Protein AF-A0A9Q3KW99-F1 (afdb_monomer_lite)

Foldseek 3Di:
DDQDDDWPPDKDKDKAAQAQQDDPVRFGIWIWIATRHVRDIAIDGHHPPQDPVNVVVSCCVPPVVCVVPDPPPVRVVVRVVVVCRRVVSCVVVVDDDDDD

Organism: NCBI:txid1389203

Structure (mmCIF, N/CA/C/O backbone):
data_AF-A0A9Q3KW99-F1
#
_entry.id   AF-A0A9Q3KW99-F1
#
loop_
_atom_site.group_PDB
_atom_site.id
_atom_site.type_symbol
_atom_site.label_atom_id
_atom_site.label_alt_id
_atom_site.label_comp_id
_atom_site.label_asym_id
_atom_site.label_entity_id
_atom_site.label_seq_id
_atom_site.pdbx_PDB_ins_code
_atom_site.Cartn_x
_atom_site.Cartn_y
_atom_site.Cartn_z
_atom_site.occupancy
_atom_site.B_iso_or_equiv
_atom_site.auth_seq_id
_atom_site.auth_comp_id
_atom_site.auth_asym_id
_atom_site.auth_atom_id
_atom_site.pdbx_PDB_model_num
ATOM 1 N N . MET A 1 1 ? -24.977 -3.457 3.212 1.00 62.97 1 MET A N 1
ATOM 2 C CA . MET A 1 1 ? -23.687 -3.825 3.841 1.00 62.97 1 MET A CA 1
ATOM 3 C C . MET A 1 1 ? -23.666 -3.193 5.225 1.00 62.97 1 MET A C 1
ATOM 5 O O . MET A 1 1 ? -24.066 -2.041 5.326 1.00 62.97 1 MET A O 1
ATOM 9 N N . LYS A 1 2 ? -23.328 -3.940 6.280 1.00 78.75 2 LYS A N 1
ATOM 10 C CA . LYS A 1 2 ? -23.360 -3.428 7.661 1.00 78.75 2 LYS A CA 1
ATOM 11 C C . LYS A 1 2 ? -22.207 -2.443 7.881 1.00 78.75 2 LYS A C 1
ATOM 13 O O . LYS A 1 2 ? -21.144 -2.622 7.290 1.00 78.75 2 LYS A O 1
ATOM 18 N N . GLU A 1 3 ? -22.430 -1.406 8.680 1.00 81.75 3 GLU A N 1
ATOM 19 C CA . GLU A 1 3 ? -21.381 -0.444 9.023 1.00 81.75 3 GLU A CA 1
ATOM 20 C C . GLU A 1 3 ? -20.368 -1.096 9.987 1.00 81.75 3 GLU A C 1
ATOM 22 O O . GLU A 1 3 ? -20.802 -1.770 10.932 1.00 81.75 3 GLU A O 1
ATOM 27 N N . PRO A 1 4 ? -19.049 -0.975 9.728 1.00 88.50 4 PRO A N 1
ATOM 28 C CA . PRO A 1 4 ? -18.021 -1.548 10.595 1.00 88.50 4 PRO A CA 1
ATOM 29 C C . PRO A 1 4 ? -18.028 -0.858 11.958 1.00 88.50 4 PRO A C 1
ATOM 31 O O . PRO A 1 4 ? -18.343 0.327 12.059 1.00 88.50 4 PRO A O 1
ATOM 34 N N . LYS A 1 5 ? -17.684 -1.601 13.011 1.00 89.62 5 LYS A N 1
ATOM 35 C CA . LYS A 1 5 ? -17.686 -1.087 14.388 1.00 89.62 5 LYS A CA 1
ATOM 36 C C . LYS A 1 5 ? -16.289 -0.808 14.915 1.00 89.62 5 LYS A C 1
ATOM 38 O O . LYS A 1 5 ? -16.156 -0.040 15.863 1.00 89.62 5 LYS A O 1
ATOM 43 N N . ASN A 1 6 ? -15.278 -1.440 14.323 1.00 84.81 6 ASN A N 1
ATOM 44 C CA . ASN A 1 6 ? -13.890 -1.307 14.735 1.00 84.81 6 ASN A CA 1
ATOM 45 C C . ASN A 1 6 ? -12.991 -0.924 13.545 1.00 84.81 6 ASN A C 1
ATOM 47 O O . ASN A 1 6 ? -13.292 -1.299 12.405 1.00 84.81 6 ASN A O 1
ATOM 51 N N . PRO A 1 7 ? -11.868 -0.222 13.794 1.00 82.06 7 PRO A N 1
ATOM 52 C CA . PRO A 1 7 ? -10.847 0.011 12.778 1.00 82.06 7 PRO A CA 1
ATOM 53 C C . PRO A 1 7 ? -10.349 -1.302 12.164 1.00 82.06 7 PRO A C 1
ATOM 55 O O . PRO A 1 7 ? -10.164 -2.287 12.877 1.00 82.06 7 PRO A O 1
ATOM 58 N N . TRP A 1 8 ? -10.097 -1.297 10.854 1.00 83.81 8 TRP A N 1
ATOM 59 C CA . TRP A 1 8 ? -9.557 -2.423 10.075 1.00 83.81 8 TRP A CA 1
ATOM 60 C C . TRP A 1 8 ? -10.482 -3.645 9.940 1.00 83.81 8 TRP A C 1
ATOM 62 O O . TRP A 1 8 ? -10.072 -4.657 9.378 1.00 83.81 8 TRP A O 1
ATOM 72 N N . GLU A 1 9 ? -11.740 -3.559 10.387 1.00 86.00 9 GLU A N 1
ATOM 73 C CA . GLU A 1 9 ? -12.739 -4.633 10.242 1.00 86.00 9 GLU A CA 1
ATOM 74 C C . GLU A 1 9 ? -13.249 -4.761 8.799 1.00 86.00 9 GLU A C 1
ATOM 76 O O . GLU A 1 9 ? -13.566 -5.845 8.315 1.00 86.00 9 GLU A O 1
ATOM 81 N N . THR A 1 10 ? -13.355 -3.639 8.092 1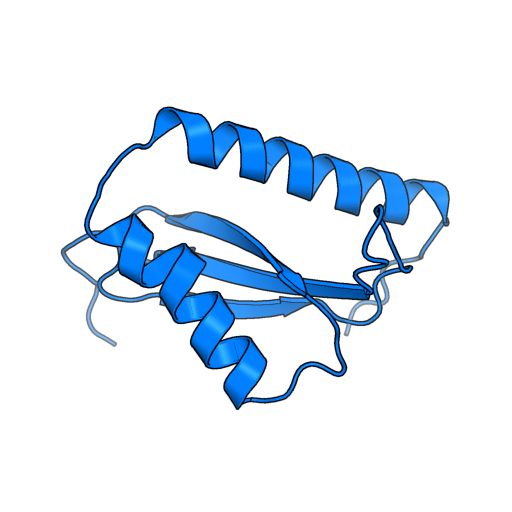.00 87.50 10 THR A N 1
ATOM 82 C CA . THR A 1 10 ? -13.747 -3.603 6.683 1.00 87.50 10 THR A CA 1
ATOM 83 C C . THR A 1 10 ? -12.851 -2.616 5.963 1.00 87.50 10 THR A C 1
ATOM 85 O O . THR A 1 10 ? -12.811 -1.438 6.315 1.00 87.50 10 THR A O 1
ATOM 88 N N . ILE A 1 11 ? -12.165 -3.091 4.932 1.00 88.06 11 ILE A N 1
ATOM 89 C CA . ILE A 1 11 ? -11.295 -2.267 4.099 1.00 88.06 11 ILE A CA 1
ATOM 90 C C . ILE A 1 11 ? -11.856 -2.183 2.684 1.00 88.06 11 ILE A C 1
ATOM 92 O O . ILE A 1 11 ? -12.446 -3.138 2.181 1.00 88.06 11 ILE A O 1
ATOM 96 N N . ASN A 1 12 ? -11.655 -1.039 2.043 1.00 88.75 12 ASN A N 1
ATOM 97 C CA . ASN A 1 12 ? -11.699 -0.937 0.593 1.00 88.75 12 ASN A CA 1
ATOM 98 C C . ASN A 1 12 ? -10.260 -1.039 0.083 1.00 88.75 12 ASN A C 1
ATOM 100 O O . ASN A 1 12 ? -9.363 -0.438 0.672 1.00 88.75 12 ASN A O 1
ATOM 104 N N . MET A 1 13 ? -10.048 -1.781 -0.995 1.00 89.62 13 MET A N 1
ATOM 105 C CA . MET A 1 13 ? -8.747 -1.928 -1.638 1.00 89.62 13 MET A CA 1
ATOM 106 C C . MET A 1 13 ? -8.897 -1.594 -3.116 1.00 89.62 13 MET A C 1
ATOM 108 O O . MET A 1 13 ? -9.885 -2.003 -3.724 1.00 89.62 13 MET A O 1
ATOM 112 N N . ASP A 1 14 ? -7.938 -0.855 -3.661 1.00 89.62 14 ASP A N 1
ATOM 113 C CA . ASP A 1 14 ? -7.880 -0.517 -5.079 1.00 89.62 14 ASP A CA 1
ATOM 114 C C . ASP A 1 14 ? -6.425 -0.434 -5.561 1.00 89.62 14 ASP A C 1
ATOM 116 O O . ASP A 1 14 ? -5.508 -0.245 -4.759 1.00 89.62 14 ASP A O 1
ATOM 120 N N . TRP A 1 15 ? -6.207 -0.569 -6.867 1.00 87.06 15 TRP A N 1
ATOM 121 C CA . TRP A 1 15 ? -4.886 -0.464 -7.482 1.00 87.06 15 TRP A CA 1
ATOM 122 C C . TRP A 1 15 ? -4.834 0.709 -8.445 1.00 87.06 15 TRP A C 1
ATOM 124 O O . TRP A 1 15 ? -5.521 0.739 -9.463 1.00 87.06 15 TRP A O 1
ATOM 134 N N . VAL A 1 16 ? -3.916 1.632 -8.180 1.00 87.56 16 VAL A N 1
ATOM 135 C CA . VAL A 1 16 ? -3.519 2.647 -9.150 1.00 87.56 16 VAL A CA 1
ATOM 136 C C . VAL A 1 16 ? -2.368 2.081 -9.965 1.00 87.56 16 VAL A C 1
ATOM 138 O O . VAL A 1 16 ? -1.281 1.844 -9.440 1.00 87.56 16 VAL A O 1
ATOM 141 N N . THR A 1 17 ? -2.598 1.848 -11.251 1.00 86.88 17 THR A N 1
ATOM 142 C CA . THR A 1 17 ? -1.590 1.309 -12.175 1.00 86.88 17 THR A CA 1
ATOM 143 C C . THR A 1 17 ? -1.215 2.340 -13.236 1.00 86.88 17 THR A C 1
ATOM 145 O O . THR A 1 17 ? -1.835 3.397 -13.339 1.00 86.88 17 THR A O 1
ATOM 148 N N . GLY A 1 18 ? -0.169 2.056 -14.018 1.00 82.19 18 GLY A N 1
ATOM 149 C CA . GLY A 1 18 ? 0.289 2.972 -15.068 1.00 82.19 18 GLY A CA 1
ATOM 150 C C . GLY A 1 18 ? 1.034 4.192 -14.526 1.00 82.19 18 GLY A C 1
ATOM 151 O O . GLY A 1 18 ? 1.138 5.203 -15.218 1.00 82.19 18 GLY A O 1
ATOM 152 N N . LEU A 1 19 ? 1.562 4.101 -13.301 1.00 83.94 19 LEU A N 1
ATOM 153 C CA . LEU A 1 19 ? 2.452 5.117 -12.762 1.00 83.94 19 LEU A CA 1
ATOM 154 C C . LEU A 1 19 ? 3.772 5.082 -13.527 1.00 83.94 19 LEU A C 1
ATOM 156 O O . LEU A 1 19 ? 4.263 4.020 -13.922 1.00 83.94 19 LEU A O 1
ATOM 160 N N . VAL A 1 20 ? 4.379 6.253 -13.689 1.00 82.88 20 VAL A N 1
ATOM 161 C CA . VAL A 1 20 ? 5.766 6.325 -14.145 1.00 82.88 20 VAL A CA 1
ATOM 162 C C . VAL A 1 20 ? 6.638 5.617 -13.100 1.00 82.88 20 VAL A C 1
ATOM 164 O O . VAL A 1 20 ? 6.508 5.939 -11.913 1.00 82.88 20 VAL A O 1
ATOM 167 N N . PRO A 1 21 ? 7.512 4.673 -13.506 1.00 84.38 21 PRO A N 1
ATOM 168 C CA . PRO A 1 21 ? 8.392 3.970 -12.584 1.00 84.38 21 PRO A CA 1
ATOM 169 C C . PRO A 1 21 ? 9.156 4.940 -11.684 1.00 84.38 21 PRO A C 1
ATOM 171 O O . PRO A 1 21 ? 9.739 5.919 -12.157 1.00 84.38 21 PRO A O 1
ATOM 174 N N . GLY A 1 22 ? 9.131 4.683 -10.379 1.00 74.69 22 GLY A N 1
ATOM 175 C CA . GLY A 1 22 ? 9.651 5.617 -9.394 1.00 74.69 22 GLY A CA 1
ATOM 176 C C . GLY A 1 22 ? 10.349 4.962 -8.207 1.00 74.69 22 GLY A C 1
ATOM 177 O O . GLY A 1 22 ? 9.988 3.879 -7.753 1.00 74.69 22 GLY A O 1
ATOM 178 N N . GLY A 1 23 ? 11.329 5.680 -7.656 1.00 73.62 23 GLY A N 1
ATOM 179 C CA . GLY A 1 23 ? 12.101 5.263 -6.487 1.00 73.62 23 GLY A CA 1
ATOM 180 C C . GLY A 1 23 ? 13.248 4.332 -6.871 1.00 73.62 23 GLY A C 1
ATOM 181 O O . GLY A 1 23 ? 13.477 4.071 -8.047 1.00 73.62 23 GLY A O 1
ATOM 182 N N . LYS A 1 24 ? 13.986 3.830 -5.875 1.00 77.12 24 LYS A N 1
ATOM 183 C CA . LYS A 1 24 ? 15.096 2.888 -6.119 1.00 77.12 24 LYS A CA 1
ATOM 184 C C . LYS A 1 24 ? 14.620 1.565 -6.730 1.00 77.12 24 LYS A C 1
ATOM 186 O O . LYS A 1 24 ? 15.323 0.991 -7.550 1.00 77.12 24 LYS A O 1
ATOM 191 N N . GLU A 1 25 ? 13.412 1.145 -6.368 1.00 83.75 25 GLU A N 1
ATOM 192 C CA . GLU A 1 25 ? 12.812 -0.130 -6.780 1.00 83.75 25 GLU A CA 1
ATOM 193 C C . GLU A 1 25 ? 11.953 -0.018 -8.057 1.00 83.75 25 GLU A C 1
ATOM 195 O O . GLU A 1 25 ? 11.328 -0.993 -8.469 1.00 83.75 25 GLU A O 1
ATOM 200 N N . ASN A 1 26 ? 11.899 1.160 -8.699 1.00 85.31 26 ASN A N 1
ATOM 201 C CA . ASN A 1 26 ? 11.139 1.400 -9.935 1.00 85.31 26 ASN A CA 1
ATOM 202 C C . ASN A 1 26 ? 9.660 0.964 -9.873 1.00 85.31 26 ASN A C 1
ATOM 204 O O . ASN A 1 26 ? 9.120 0.439 -10.848 1.00 85.31 26 ASN A O 1
ATOM 208 N N . TYR A 1 27 ? 8.989 1.195 -8.742 1.00 86.75 27 TYR A N 1
ATOM 209 C CA . TYR A 1 27 ? 7.565 0.887 -8.592 1.00 86.75 27 TYR A CA 1
ATOM 210 C C . TYR A 1 27 ? 6.733 1.655 -9.622 1.00 86.75 27 TYR A C 1
ATOM 212 O O . TYR A 1 27 ? 6.920 2.861 -9.798 1.00 86.75 27 TYR A O 1
ATOM 220 N N . ASN A 1 28 ? 5.822 0.955 -10.296 1.00 87.88 28 ASN A N 1
ATOM 221 C CA . ASN A 1 28 ? 4.987 1.477 -11.387 1.00 87.88 28 ASN A CA 1
ATOM 222 C C . ASN A 1 28 ? 3.475 1.360 -11.088 1.00 87.88 28 ASN A C 1
ATOM 224 O O . ASN A 1 28 ? 2.632 1.674 -11.936 1.00 87.88 28 ASN A O 1
ATOM 228 N N . ALA A 1 29 ? 3.130 0.915 -9.880 1.00 88.12 29 ALA A N 1
ATOM 229 C CA . ALA A 1 29 ? 1.775 0.819 -9.373 1.00 88.12 29 ALA A CA 1
ATOM 230 C C . ALA A 1 29 ? 1.735 1.132 -7.868 1.00 88.12 29 ALA A C 1
ATOM 232 O O . ALA A 1 29 ? 2.756 1.188 -7.177 1.00 88.12 29 ALA A O 1
ATOM 233 N N . CYS A 1 30 ? 0.535 1.376 -7.356 1.00 87.75 30 CYS A N 1
ATOM 234 C CA . CYS A 1 30 ? 0.294 1.574 -5.940 1.00 87.75 30 CYS A CA 1
ATOM 235 C C . CYS A 1 30 ? -1.010 0.896 -5.522 1.00 87.75 30 CYS A C 1
ATOM 237 O O . CYS A 1 30 ? -2.071 1.170 -6.080 1.00 87.75 30 CYS A O 1
ATOM 239 N N . MET A 1 31 ? -0.927 0.033 -4.513 1.00 89.69 31 MET A N 1
ATOM 240 C CA . MET A 1 31 ? -2.080 -0.553 -3.845 1.00 89.69 31 MET A CA 1
ATOM 241 C C . MET A 1 31 ? -2.558 0.398 -2.748 1.00 89.69 31 MET A C 1
ATOM 243 O O . MET A 1 31 ? -1.827 0.704 -1.804 1.00 89.69 31 MET A O 1
ATOM 247 N N . ILE A 1 32 ? -3.796 0.857 -2.871 1.00 88.06 32 ILE A N 1
ATOM 248 C CA . ILE A 1 32 ? -4.447 1.762 -1.933 1.00 88.06 32 ILE A CA 1
ATOM 249 C C . ILE A 1 32 ? -5.415 0.965 -1.075 1.00 88.06 32 ILE A C 1
ATOM 251 O O . ILE A 1 32 ? -6.241 0.208 -1.576 1.00 88.06 32 ILE A O 1
ATOM 255 N N . ILE A 1 33 ? -5.323 1.146 0.237 1.00 88.19 33 ILE A N 1
ATOM 256 C CA . ILE A 1 33 ? -6.142 0.442 1.217 1.00 88.19 33 ILE A CA 1
ATOM 257 C C . ILE A 1 33 ? -6.744 1.467 2.152 1.00 88.19 33 ILE A C 1
ATOM 259 O O . ILE A 1 33 ? -6.024 2.195 2.824 1.00 88.19 33 ILE A O 1
ATOM 263 N N . VAL A 1 34 ? -8.065 1.512 2.218 1.00 85.69 34 VAL A N 1
ATOM 264 C CA . VAL A 1 34 ? -8.804 2.463 3.044 1.00 85.69 34 VAL A CA 1
ATOM 265 C C . VAL A 1 34 ? -9.599 1.702 4.088 1.00 85.69 34 VAL A C 1
ATOM 267 O O . VAL A 1 34 ? -10.462 0.891 3.753 1.00 85.69 34 VAL A O 1
ATOM 270 N N . ASP A 1 35 ? -9.345 1.993 5.359 1.00 86.44 35 ASP A N 1
ATOM 271 C CA . ASP A 1 35 ? -10.184 1.537 6.457 1.00 86.44 35 ASP A CA 1
ATOM 272 C C . ASP A 1 35 ? -11.530 2.270 6.425 1.00 86.44 35 ASP A C 1
ATOM 274 O O . ASP A 1 35 ? -11.611 3.499 6.517 1.00 86.44 35 ASP A O 1
ATOM 278 N N . ARG A 1 36 ? -12.621 1.512 6.311 1.00 84.12 36 ARG A N 1
ATOM 279 C CA . ARG A 1 36 ? -13.971 2.075 6.204 1.00 84.12 36 ARG A CA 1
ATOM 280 C C . ARG A 1 36 ? -14.435 2.752 7.486 1.00 84.12 36 ARG A C 1
ATOM 282 O O . ARG A 1 36 ? -15.277 3.647 7.380 1.00 84.12 36 ARG A O 1
ATOM 289 N N . PHE A 1 37 ? -13.930 2.330 8.647 1.00 83.88 37 PHE A N 1
ATOM 290 C CA . PHE A 1 37 ? -14.314 2.888 9.941 1.00 83.88 37 PHE A CA 1
ATOM 291 C C . PHE A 1 37 ? -13.612 4.225 10.198 1.00 83.88 37 PHE A C 1
ATOM 293 O O . PHE A 1 37 ? -14.269 5.261 10.255 1.00 83.88 37 PHE A O 1
ATOM 300 N N . SER A 1 38 ? -12.279 4.225 10.277 1.00 81.19 38 SER A N 1
ATOM 301 C CA . SER A 1 38 ? -11.502 5.427 10.608 1.00 81.19 38 SER A CA 1
ATOM 302 C C . SER A 1 38 ? -11.309 6.392 9.437 1.00 81.19 38 SER A C 1
ATOM 304 O O . SER A 1 38 ? -10.834 7.504 9.647 1.00 81.19 38 SER A O 1
ATOM 306 N N . LYS A 1 39 ? -11.629 5.967 8.205 1.00 79.75 39 LYS A N 1
ATOM 307 C CA . LYS A 1 39 ? -11.288 6.666 6.949 1.00 79.75 39 LYS A CA 1
ATOM 308 C C . LYS A 1 39 ? -9.783 6.823 6.717 1.00 79.75 39 LYS A C 1
ATOM 310 O O . LYS A 1 39 ? -9.377 7.548 5.813 1.00 79.75 39 LYS A O 1
ATOM 315 N N . SER A 1 40 ? -8.960 6.120 7.493 1.00 78.88 40 SER A N 1
ATOM 316 C CA . SER A 1 40 ? -7.514 6.107 7.302 1.00 78.88 40 SER A CA 1
ATOM 317 C C . SER A 1 40 ? -7.160 5.315 6.053 1.00 78.88 40 SER A C 1
ATOM 319 O O . SER A 1 40 ? -7.721 4.249 5.799 1.00 78.88 40 SER A O 1
ATOM 321 N N . MET A 1 41 ? -6.199 5.822 5.293 1.00 79.88 41 MET A N 1
ATOM 322 C CA . MET A 1 41 ? -5.692 5.183 4.086 1.00 79.88 41 MET A CA 1
ATOM 323 C C . MET A 1 41 ? -4.261 4.693 4.310 1.00 79.88 41 MET A C 1
ATOM 325 O O . MET A 1 41 ? -3.527 5.240 5.126 1.00 79.88 41 MET A O 1
ATOM 329 N N . ARG A 1 42 ? -3.856 3.656 3.585 1.00 80.50 42 ARG A N 1
ATOM 330 C CA . ARG A 1 42 ? -2.473 3.217 3.424 1.00 80.50 42 ARG A CA 1
ATOM 331 C C . ARG A 1 42 ? -2.213 3.007 1.940 1.00 80.50 42 ARG A C 1
ATOM 333 O O . ARG A 1 42 ? -2.987 2.328 1.271 1.00 80.50 42 ARG A O 1
ATOM 340 N N . CYS A 1 43 ? -1.122 3.583 1.455 1.00 82.38 43 CYS A N 1
ATOM 341 C CA . CYS A 1 43 ? -0.638 3.404 0.092 1.00 82.38 43 CYS A CA 1
ATOM 342 C C . CYS A 1 43 ? 0.614 2.539 0.138 1.00 82.38 43 CYS A C 1
ATOM 344 O O . CYS A 1 43 ? 1.564 2.867 0.850 1.00 82.38 43 CYS A O 1
ATOM 346 N N . LEU A 1 44 ? 0.610 1.441 -0.605 1.00 85.56 44 LEU A N 1
ATOM 347 C CA . LEU A 1 44 ? 1.727 0.518 -0.689 1.00 85.56 44 LEU A CA 1
ATOM 348 C C . LEU A 1 44 ? 2.260 0.521 -2.126 1.00 85.56 44 LEU A C 1
ATOM 350 O O . LEU A 1 44 ? 1.493 0.233 -3.047 1.00 85.56 44 LEU A O 1
ATOM 354 N N . PRO A 1 45 ? 3.529 0.897 -2.352 1.00 86.38 45 PRO A N 1
ATOM 355 C CA . PRO A 1 45 ? 4.100 0.895 -3.690 1.00 86.38 45 PRO A CA 1
ATOM 356 C C . PRO A 1 45 ? 4.318 -0.550 -4.150 1.00 86.38 45 PRO A C 1
ATOM 358 O O . PRO A 1 45 ? 4.757 -1.389 -3.366 1.00 86.38 45 PRO A O 1
ATOM 361 N N . CYS A 1 46 ? 3.974 -0.837 -5.400 1.00 89.44 46 CYS A N 1
ATOM 362 C CA . CYS A 1 46 ? 4.041 -2.178 -5.968 1.00 89.44 46 CYS A CA 1
ATOM 363 C C . CYS A 1 46 ? 4.326 -2.127 -7.473 1.00 89.44 46 CYS A C 1
ATOM 365 O O . CYS A 1 46 ? 4.456 -1.049 -8.073 1.00 89.44 46 CYS A O 1
ATOM 367 N N . HIS A 1 47 ? 4.449 -3.298 -8.084 1.00 90.50 47 HIS A N 1
ATOM 368 C CA . HIS A 1 47 ? 4.577 -3.433 -9.526 1.00 90.50 47 HIS A CA 1
ATOM 369 C C . HIS A 1 47 ? 3.255 -3.938 -10.102 1.00 90.50 47 HIS A C 1
ATOM 371 O O . HIS A 1 47 ? 2.597 -4.804 -9.532 1.00 90.50 47 HIS A O 1
ATOM 377 N N . LYS A 1 48 ? 2.832 -3.412 -11.256 1.00 89.94 48 LYS A N 1
ATOM 378 C CA . LYS A 1 48 ? 1.630 -3.903 -11.954 1.00 89.94 48 LYS A CA 1
ATOM 379 C C . LYS A 1 48 ? 1.781 -5.371 -12.375 1.00 89.94 48 LYS A C 1
ATOM 381 O O . LYS A 1 48 ? 0.790 -6.021 -12.688 1.00 89.94 48 LYS A O 1
ATOM 386 N N . GLU A 1 49 ? 3.021 -5.848 -12.449 1.00 92.81 49 GLU A N 1
ATOM 387 C CA . GLU A 1 49 ? 3.402 -7.217 -12.774 1.00 92.81 49 GLU A CA 1
ATOM 388 C C . GLU A 1 49 ? 3.403 -8.160 -11.562 1.00 92.81 49 GLU A C 1
ATOM 390 O O . GLU A 1 49 ? 3.598 -9.362 -11.754 1.00 92.81 49 GLU A O 1
ATOM 395 N N . ASP A 1 50 ? 3.192 -7.647 -10.343 1.00 91.19 50 ASP A N 1
ATOM 396 C CA . ASP A 1 50 ? 3.182 -8.468 -9.133 1.00 91.19 50 ASP A CA 1
ATOM 397 C C . ASP A 1 50 ? 2.131 -9.572 -9.241 1.00 91.19 50 ASP A C 1
ATOM 399 O O . ASP A 1 50 ? 0.972 -9.348 -9.611 1.00 91.19 50 ASP A O 1
ATOM 403 N N . THR A 1 51 ? 2.523 -10.797 -8.891 1.00 93.25 51 THR A N 1
ATOM 404 C CA . THR A 1 51 ? 1.570 -11.901 -8.896 1.00 93.25 51 THR A CA 1
ATOM 405 C C . THR A 1 51 ? 0.547 -11.723 -7.772 1.00 93.25 51 THR A C 1
ATOM 407 O O . THR A 1 51 ? 0.754 -10.993 -6.795 1.00 93.25 51 THR A O 1
ATOM 410 N N . ALA A 1 52 ? -0.570 -12.450 -7.859 1.00 91.06 52 ALA A N 1
ATOM 411 C CA . ALA A 1 52 ? -1.559 -12.475 -6.782 1.00 91.06 52 ALA A CA 1
ATOM 412 C C . ALA A 1 52 ? -0.941 -12.915 -5.440 1.00 91.06 52 ALA A C 1
ATOM 414 O O . ALA A 1 52 ? -1.347 -12.432 -4.384 1.00 91.06 52 ALA A O 1
ATOM 415 N N . MET A 1 53 ? 0.053 -13.808 -5.481 1.00 92.88 53 MET A N 1
ATOM 416 C CA . MET A 1 53 ? 0.751 -14.281 -4.288 1.00 92.88 53 MET A CA 1
ATOM 417 C C . MET A 1 53 ? 1.664 -13.202 -3.702 1.00 92.88 53 MET A C 1
ATOM 419 O O . MET A 1 53 ? 1.614 -12.977 -2.493 1.00 92.88 53 MET A O 1
ATOM 423 N N . ASP A 1 54 ? 2.433 -12.506 -4.542 1.00 91.56 54 ASP A N 1
ATOM 424 C CA . ASP A 1 54 ? 3.296 -11.399 -4.107 1.00 91.56 54 ASP A CA 1
ATOM 425 C C . ASP A 1 54 ? 2.459 -10.292 -3.464 1.00 91.56 54 ASP A C 1
ATOM 427 O O . ASP A 1 54 ? 2.736 -9.860 -2.345 1.00 91.56 54 ASP A O 1
ATOM 431 N N . THR A 1 55 ? 1.350 -9.929 -4.113 1.00 89.88 55 THR A N 1
ATOM 432 C CA . THR A 1 55 ? 0.396 -8.938 -3.605 1.00 89.88 55 THR A CA 1
ATOM 433 C C . THR A 1 55 ? -0.204 -9.364 -2.262 1.00 89.88 55 THR A C 1
ATOM 435 O O . THR A 1 55 ? -0.252 -8.565 -1.324 1.00 89.88 55 THR A O 1
ATOM 438 N N . ALA A 1 56 ? -0.634 -10.624 -2.128 1.00 90.12 56 ALA A N 1
ATOM 439 C CA . ALA A 1 56 ? -1.215 -11.137 -0.887 1.00 90.12 56 ALA A CA 1
ATOM 440 C C . ALA A 1 56 ? -0.200 -11.153 0.266 1.00 90.12 56 ALA A C 1
ATOM 442 O O . ALA A 1 56 ? -0.526 -10.754 1.388 1.00 90.12 56 ALA A O 1
ATOM 443 N N . LEU A 1 57 ? 1.038 -11.571 -0.006 1.00 90.31 57 LEU A N 1
ATOM 444 C CA . LEU A 1 57 ? 2.112 -11.581 0.983 1.00 90.31 57 LEU A CA 1
ATOM 445 C C . LEU A 1 57 ? 2.484 -10.156 1.406 1.00 90.31 57 LEU A C 1
ATOM 447 O O . LEU A 1 57 ? 2.646 -9.871 2.595 1.00 90.31 57 LEU A O 1
ATOM 451 N N . PHE A 1 58 ? 2.571 -9.244 0.440 1.00 86.75 58 PHE A N 1
ATOM 452 C CA . PHE A 1 58 ? 2.875 -7.844 0.685 1.00 86.75 58 PHE A CA 1
ATOM 453 C C . PHE A 1 58 ? 1.782 -7.159 1.514 1.00 86.75 58 PHE A C 1
ATOM 455 O O . PHE A 1 58 ? 2.093 -6.471 2.491 1.00 86.75 58 PHE A O 1
ATOM 462 N N . PHE A 1 59 ? 0.509 -7.418 1.202 1.00 87.31 59 PHE A N 1
ATOM 463 C CA . PHE A 1 59 ? -0.633 -6.984 2.003 1.00 87.31 59 PHE A CA 1
ATOM 464 C C . PHE A 1 59 ? -0.563 -7.526 3.435 1.00 87.31 59 PHE A C 1
ATOM 466 O O . PHE A 1 59 ? -0.681 -6.765 4.397 1.00 87.31 59 PHE A O 1
ATOM 473 N N . TRP A 1 60 ? -0.330 -8.829 3.598 1.00 86.94 60 TRP A N 1
ATOM 474 C CA . TRP A 1 60 ? -0.266 -9.457 4.916 1.00 86.94 60 TRP A CA 1
ATOM 475 C C . TRP A 1 60 ? 0.823 -8.835 5.796 1.00 86.94 60 TRP A C 1
ATOM 477 O O . TRP A 1 60 ? 0.565 -8.446 6.938 1.00 86.94 60 TRP A O 1
ATOM 487 N N . ASN A 1 61 ? 2.024 -8.671 5.242 1.00 85.38 61 ASN A N 1
ATOM 488 C CA . ASN A 1 61 ? 3.182 -8.168 5.975 1.00 85.38 61 ASN A CA 1
ATOM 489 C C . ASN A 1 61 ? 3.069 -6.681 6.329 1.00 85.38 61 ASN A C 1
ATOM 491 O O . ASN A 1 61 ? 3.513 -6.277 7.402 1.00 85.38 61 ASN A O 1
ATOM 495 N N . ASN A 1 62 ? 2.465 -5.864 5.463 1.00 82.00 62 ASN A N 1
ATOM 496 C CA . ASN A 1 62 ? 2.407 -4.415 5.668 1.00 82.00 62 ASN A CA 1
ATOM 497 C C . ASN A 1 62 ? 1.117 -3.932 6.326 1.00 82.00 62 ASN A C 1
ATOM 499 O O . ASN A 1 62 ? 1.110 -2.849 6.910 1.00 82.00 62 ASN A O 1
ATOM 503 N N . ILE A 1 63 ? 0.027 -4.696 6.229 1.00 81.44 63 ILE A N 1
ATOM 504 C CA . ILE A 1 63 ? -1.297 -4.265 6.685 1.00 81.44 63 ILE A CA 1
ATOM 505 C C . ILE A 1 63 ? -1.775 -5.125 7.827 1.00 81.44 63 ILE A C 1
ATOM 507 O O . ILE A 1 63 ? -2.054 -4.590 8.887 1.00 81.44 63 ILE A O 1
ATOM 511 N N . ILE A 1 64 ? -1.849 -6.440 7.648 1.00 80.62 64 ILE A N 1
ATOM 512 C CA . ILE A 1 64 ? -2.406 -7.309 8.684 1.00 80.62 64 ILE A CA 1
ATOM 513 C C . ILE A 1 64 ? -1.455 -7.397 9.879 1.00 80.62 64 ILE A C 1
ATOM 515 O O . ILE A 1 64 ? -1.861 -7.115 11.002 1.00 80.62 64 ILE A O 1
ATOM 519 N N . SER A 1 65 ? -0.172 -7.677 9.634 1.00 73.19 65 SER A N 1
ATOM 520 C CA . SER A 1 65 ? 0.855 -7.747 10.683 1.00 73.19 65 SER A CA 1
ATOM 521 C C . SER A 1 65 ? 0.984 -6.436 11.476 1.00 73.19 65 SER A C 1
ATOM 523 O O . SER A 1 65 ? 1.102 -6.453 12.700 1.00 73.19 65 SER A O 1
ATOM 525 N N . THR A 1 66 ? 0.882 -5.283 10.804 1.00 63.56 66 THR A N 1
ATOM 526 C CA . THR A 1 66 ? 0.987 -3.961 11.446 1.00 63.56 66 THR A CA 1
ATOM 527 C C . THR A 1 66 ? -0.321 -3.500 12.089 1.00 63.56 66 THR A C 1
ATOM 529 O O . THR A 1 66 ? -0.290 -2.794 13.088 1.00 63.56 66 THR A O 1
ATOM 532 N N . SER A 1 67 ? -1.489 -3.895 11.575 1.00 57.56 67 SER A N 1
ATOM 533 C CA . SER A 1 67 ? -2.785 -3.503 12.149 1.00 57.56 67 SER A CA 1
ATOM 534 C C . SER A 1 67 ? -3.081 -4.177 13.490 1.00 57.56 67 SER A C 1
ATOM 536 O O . SER A 1 67 ? -3.852 -3.628 14.273 1.00 57.56 67 SER A O 1
ATOM 538 N N . TYR A 1 68 ? -2.424 -5.298 13.808 1.00 52.84 68 TYR A N 1
ATOM 539 C CA . TYR A 1 68 ? -2.444 -5.885 15.155 1.00 52.84 68 TYR A CA 1
ATOM 540 C C . TYR A 1 68 ? -1.502 -5.176 16.153 1.00 52.84 68 TYR A C 1
ATOM 542 O O . TYR A 1 68 ? -1.502 -5.519 17.335 1.00 52.84 68 TYR A O 1
ATOM 550 N N . HIS A 1 69 ? -0.725 -4.175 15.713 1.00 53.84 69 HIS A N 1
ATOM 551 C CA . HIS A 1 69 ? 0.172 -3.370 16.548 1.00 53.84 69 HIS A CA 1
ATOM 552 C C . HIS A 1 69 ? -0.023 -1.867 16.243 1.00 53.84 69 HIS A C 1
ATOM 554 O O . HIS A 1 69 ? 0.637 -1.320 15.358 1.00 53.84 69 HIS A O 1
ATOM 560 N N . PRO A 1 70 ? -0.943 -1.162 16.930 1.00 49.12 70 PRO A N 1
ATOM 561 C CA . PRO A 1 70 ? -1.282 0.219 16.601 1.00 49.12 70 PRO A CA 1
ATOM 562 C C . PRO A 1 70 ? -0.150 1.167 17.023 1.00 49.12 70 PRO A C 1
ATOM 564 O O . PRO A 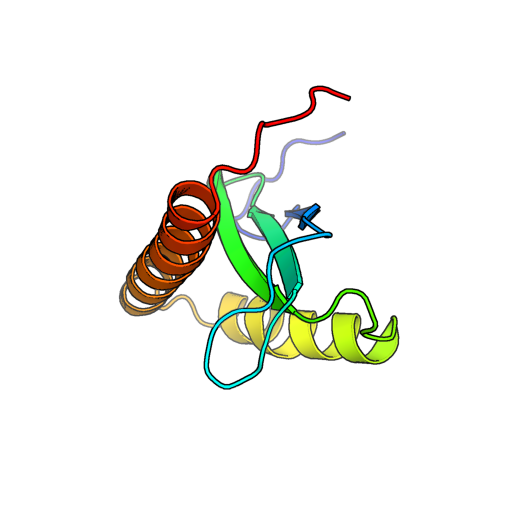1 70 ? -0.151 1.712 18.120 1.00 49.12 70 PRO A O 1
ATOM 567 N N . GLN A 1 71 ? 0.830 1.373 16.146 1.00 46.56 71 GLN A N 1
ATOM 568 C CA . GLN A 1 71 ? 1.737 2.517 16.205 1.00 46.56 71 GLN A CA 1
ATOM 569 C C . GLN A 1 71 ? 1.335 3.487 15.096 1.00 46.56 71 GLN A C 1
ATOM 571 O O . GLN A 1 71 ? 1.667 3.308 13.925 1.00 46.56 71 GLN A O 1
ATOM 576 N N . THR A 1 72 ? 0.542 4.485 15.474 1.00 52.22 72 THR A N 1
ATOM 577 C CA . THR A 1 72 ? -0.095 5.449 14.570 1.00 52.22 72 THR A CA 1
ATOM 578 C C . THR A 1 72 ? 0.835 6.555 14.071 1.00 52.22 72 THR A C 1
ATOM 580 O O . THR A 1 72 ? 0.522 7.160 13.051 1.00 52.22 72 THR A O 1
ATOM 583 N N . ASP A 1 73 ? 2.001 6.771 14.685 1.00 52.12 73 ASP A N 1
ATOM 584 C CA . ASP A 1 73 ? 2.790 7.977 14.386 1.00 52.12 73 ASP A CA 1
ATOM 585 C C . ASP A 1 73 ? 3.745 7.796 13.189 1.00 52.12 73 ASP A C 1
ATOM 587 O O . ASP A 1 73 ? 3.723 8.585 12.249 1.00 52.12 73 ASP A O 1
ATOM 591 N N . GLY A 1 74 ? 4.506 6.697 13.120 1.00 57.44 74 GLY A N 1
ATOM 592 C CA . GLY A 1 74 ? 5.486 6.480 12.037 1.00 57.44 74 GLY A CA 1
ATOM 593 C C . GLY A 1 74 ? 4.912 5.936 10.718 1.00 57.44 74 GLY A C 1
ATOM 594 O O . GLY A 1 74 ? 5.653 5.738 9.750 1.00 57.44 74 GLY A O 1
ATOM 595 N N . LEU A 1 75 ? 3.617 5.604 10.670 1.00 57.75 75 LEU A N 1
ATOM 596 C CA . LEU A 1 75 ? 2.942 5.120 9.457 1.00 57.75 75 LEU A CA 1
ATOM 597 C C . LEU A 1 75 ? 2.345 6.272 8.643 1.00 57.75 75 LEU A C 1
ATOM 599 O O . LEU A 1 75 ? 2.442 6.249 7.417 1.00 57.75 75 LEU A O 1
ATOM 603 N N . ALA A 1 76 ? 1.790 7.288 9.311 1.00 60.03 76 ALA A N 1
ATOM 604 C CA . ALA A 1 76 ? 1.276 8.486 8.654 1.00 60.03 76 ALA A CA 1
ATOM 605 C C . ALA A 1 76 ? 2.400 9.258 7.945 1.00 60.03 76 ALA A C 1
ATOM 607 O O . ALA A 1 76 ? 2.245 9.637 6.790 1.00 60.03 76 ALA A O 1
ATOM 608 N N . GLU A 1 77 ? 3.568 9.404 8.577 1.00 66.88 77 GLU A N 1
ATOM 609 C CA . GLU A 1 77 ? 4.729 10.070 7.967 1.00 66.88 77 GLU A CA 1
ATOM 610 C C . GLU A 1 77 ? 5.231 9.341 6.712 1.00 66.88 77 GLU A C 1
ATOM 612 O O . GLU A 1 77 ? 5.430 9.960 5.666 1.00 66.88 77 GLU A O 1
ATOM 617 N N . ARG A 1 78 ? 5.376 8.009 6.775 1.00 65.19 78 ARG A N 1
ATOM 618 C CA . ARG A 1 78 ? 5.773 7.189 5.615 1.00 65.19 78 ARG A CA 1
ATOM 619 C C . ARG A 1 78 ? 4.732 7.227 4.500 1.00 65.19 78 ARG A C 1
ATOM 621 O O . ARG A 1 78 ? 5.097 7.246 3.325 1.00 65.19 78 ARG A O 1
ATOM 628 N N . MET A 1 79 ? 3.449 7.271 4.851 1.00 65.81 79 MET A N 1
ATOM 629 C CA . MET A 1 79 ? 2.364 7.442 3.889 1.00 65.81 79 MET A CA 1
ATOM 630 C C . MET A 1 79 ? 2.426 8.815 3.214 1.00 65.81 79 MET A C 1
ATOM 632 O O . MET A 1 79 ? 2.345 8.869 1.990 1.00 65.81 79 MET A O 1
ATOM 636 N N . ILE A 1 80 ? 2.593 9.899 3.978 1.00 71.44 80 ILE A N 1
ATOM 637 C CA . ILE A 1 80 ? 2.707 11.261 3.440 1.00 71.44 80 ILE A CA 1
ATOM 638 C C . ILE A 1 80 ? 3.891 11.338 2.480 1.00 71.44 80 ILE A C 1
ATOM 640 O O . ILE A 1 80 ? 3.720 11.790 1.354 1.00 71.44 80 ILE A O 1
ATOM 644 N N . GLN A 1 81 ? 5.054 10.808 2.867 1.00 72.06 81 GLN A N 1
ATOM 645 C CA . GLN A 1 81 ? 6.221 10.749 1.984 1.00 72.06 81 GLN A CA 1
ATOM 646 C C . GLN A 1 81 ? 5.942 9.948 0.711 1.00 72.06 81 GLN A C 1
ATOM 648 O O . GLN A 1 81 ? 6.300 10.387 -0.375 1.00 72.06 81 GLN A O 1
ATOM 653 N N . THR A 1 82 ? 5.266 8.801 0.823 1.00 69.88 82 THR A N 1
ATOM 654 C CA . THR A 1 82 ? 4.924 7.966 -0.338 1.00 69.88 82 THR A CA 1
ATOM 655 C C . THR A 1 82 ? 3.947 8.680 -1.275 1.00 69.88 82 THR A C 1
ATOM 657 O O . THR A 1 82 ? 4.148 8.677 -2.488 1.00 69.88 82 THR A O 1
ATOM 660 N N . MET A 1 83 ? 2.911 9.332 -0.736 1.00 73.50 83 MET A N 1
ATOM 661 C CA . MET A 1 83 ? 1.970 10.129 -1.529 1.00 73.50 83 MET A CA 1
ATOM 662 C C . MET A 1 83 ? 2.659 11.329 -2.174 1.00 73.50 83 MET A C 1
ATOM 664 O O . MET A 1 83 ? 2.433 11.582 -3.352 1.00 73.50 83 MET A O 1
ATOM 668 N N . GLU A 1 84 ? 3.518 12.041 -1.444 1.00 78.19 84 GLU A N 1
ATOM 669 C CA . GLU A 1 84 ? 4.311 13.134 -2.004 1.00 78.19 84 GLU A CA 1
ATOM 670 C C . GLU A 1 84 ? 5.203 12.654 -3.148 1.00 78.19 84 GLU A C 1
ATOM 672 O O . GLU A 1 84 ? 5.238 13.300 -4.190 1.00 78.19 84 GLU A O 1
ATOM 677 N N . ASP A 1 85 ? 5.889 11.522 -2.994 1.00 72.94 85 ASP A N 1
ATOM 678 C CA . ASP A 1 85 ? 6.752 10.960 -4.036 1.00 72.94 85 ASP A CA 1
ATOM 679 C C . ASP A 1 85 ? 5.956 10.603 -5.298 1.00 72.94 85 ASP A C 1
ATOM 681 O O . ASP A 1 85 ? 6.385 10.907 -6.416 1.00 72.94 85 ASP A O 1
ATOM 685 N N . ILE A 1 86 ? 4.778 9.995 -5.128 1.00 71.62 86 ILE A N 1
ATOM 686 C CA . ILE A 1 86 ? 3.880 9.655 -6.238 1.00 71.62 86 ILE A CA 1
ATOM 687 C C . ILE A 1 86 ? 3.379 10.932 -6.920 1.00 71.62 86 ILE A C 1
ATOM 689 O O . ILE A 1 86 ? 3.498 11.055 -8.139 1.00 71.62 86 ILE A O 1
ATOM 693 N N . LEU A 1 87 ? 2.874 11.902 -6.153 1.00 74.50 87 LEU A N 1
ATOM 694 C CA . LEU A 1 87 ? 2.340 13.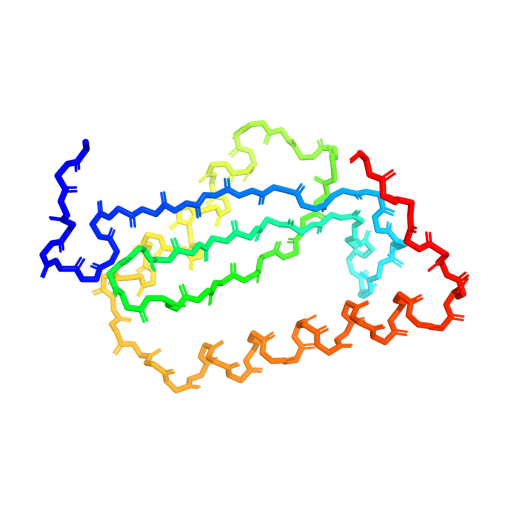161 -6.678 1.00 74.50 87 LEU A CA 1
ATOM 695 C C . LEU A 1 87 ? 3.420 13.993 -7.375 1.00 74.50 87 LEU A C 1
ATOM 697 O O . LEU A 1 87 ? 3.185 14.510 -8.463 1.00 74.50 87 LEU A O 1
ATOM 701 N N . ARG A 1 88 ? 4.626 14.086 -6.802 1.00 76.12 88 ARG A N 1
ATOM 702 C CA . ARG A 1 88 ? 5.762 14.790 -7.417 1.00 76.12 88 ARG A CA 1
ATOM 703 C C . ARG A 1 88 ? 6.132 14.172 -8.759 1.00 76.12 88 ARG A C 1
ATOM 705 O O . ARG A 1 88 ? 6.372 14.914 -9.707 1.00 76.12 88 ARG A O 1
ATOM 712 N N . ARG A 1 89 ? 6.146 12.839 -8.866 1.00 67.12 89 ARG A N 1
ATOM 713 C CA . ARG A 1 89 ? 6.413 12.145 -10.138 1.00 67.12 89 ARG A CA 1
ATOM 714 C C . ARG A 1 89 ? 5.292 12.349 -11.151 1.00 67.12 89 ARG A C 1
ATOM 716 O O . ARG A 1 89 ? 5.584 12.608 -12.313 1.00 67.12 89 ARG A O 1
ATOM 723 N N . PHE A 1 90 ? 4.037 12.305 -10.707 1.00 68.81 90 PHE A N 1
ATOM 724 C CA . PHE A 1 90 ? 2.878 12.596 -11.552 1.00 68.81 90 PHE A CA 1
ATOM 725 C C . PHE A 1 90 ? 2.941 14.012 -12.140 1.00 68.81 90 PHE A C 1
ATOM 727 O O . PHE A 1 90 ? 2.855 14.182 -13.356 1.00 68.81 90 PHE A O 1
ATOM 734 N N . CYS A 1 91 ? 3.162 15.020 -11.289 1.00 68.12 91 CYS A N 1
ATOM 735 C CA . CYS A 1 91 ? 3.245 16.421 -11.698 1.00 68.12 91 CYS A CA 1
ATOM 736 C C . CYS A 1 91 ? 4.475 16.707 -12.572 1.00 68.12 91 CYS A C 1
ATOM 738 O O . CYS A 1 91 ? 4.373 17.465 -13.533 1.00 68.12 91 CYS A O 1
ATOM 740 N N . ALA A 1 92 ? 5.63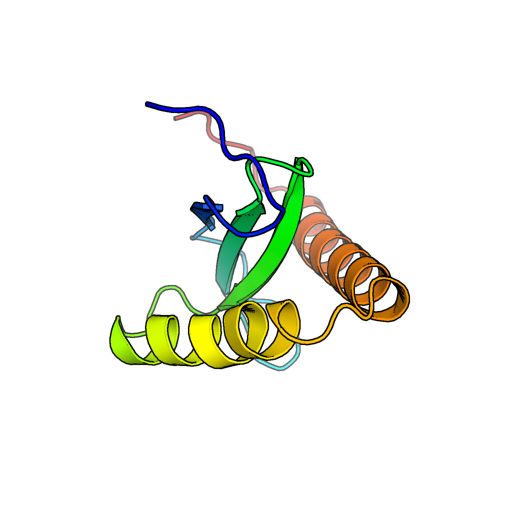1 16.100 -12.273 1.00 69.38 92 ALA A N 1
ATOM 741 C CA . ALA A 1 92 ? 6.860 16.309 -13.042 1.00 69.38 92 ALA A CA 1
ATOM 742 C C . ALA A 1 92 ? 6.766 15.794 -14.486 1.00 69.38 92 ALA A C 1
ATOM 744 O O . ALA A 1 92 ? 7.449 16.319 -15.362 1.00 69.38 92 ALA A O 1
ATOM 745 N N . TYR A 1 93 ? 5.934 14.781 -14.740 1.00 63.41 93 TYR A N 1
ATOM 746 C CA . TYR A 1 93 ? 5.808 14.166 -16.062 1.00 63.41 93 TYR A CA 1
ATOM 747 C C . TYR A 1 93 ? 4.680 14.767 -16.918 1.00 63.41 93 TYR A C 1
ATOM 749 O O . TYR A 1 93 ? 4.486 14.340 -18.052 1.00 63.41 93 TYR A O 1
ATOM 757 N N . GLY A 1 94 ? 3.933 15.753 -16.397 1.00 60.75 94 GLY A N 1
ATOM 758 C CA . GLY A 1 94 ? 2.849 16.413 -17.136 1.00 60.75 94 GLY A CA 1
ATOM 759 C C . GLY A 1 94 ? 1.724 15.462 -17.556 1.00 60.75 94 GLY A C 1
ATOM 760 O O . GLY A 1 94 ? 1.082 15.688 -18.577 1.00 60.75 94 GLY A 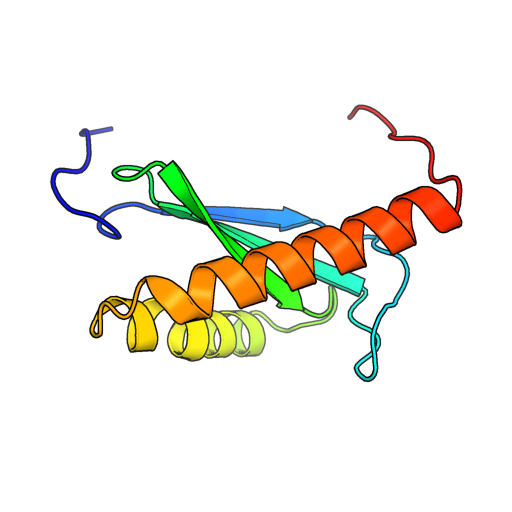O 1
ATOM 761 N 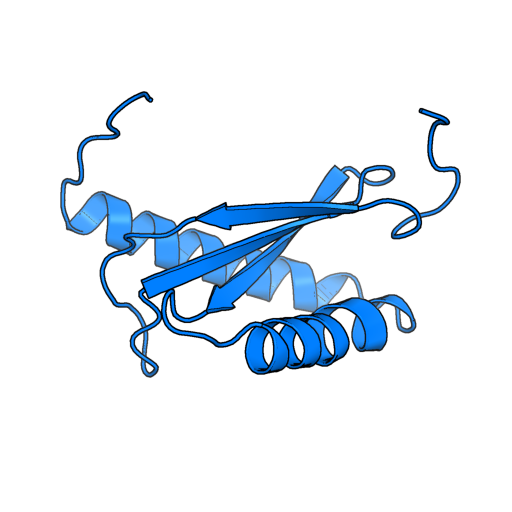N . MET A 1 95 ? 1.518 14.375 -16.805 1.00 56.56 95 MET A N 1
ATOM 762 C CA . MET A 1 95 ? 0.489 13.378 -17.102 1.00 56.56 95 MET A CA 1
ATOM 763 C C . MET A 1 95 ? -0.895 14.027 -16.976 1.00 56.56 95 MET A C 1
ATOM 765 O O . MET A 1 95 ? -1.305 14.406 -15.879 1.00 56.56 95 MET A O 1
ATOM 769 N N . GLU A 1 96 ? -1.615 14.156 -18.092 1.00 55.00 96 GLU A N 1
ATOM 770 C CA . GLU A 1 96 ? -3.024 14.549 -18.073 1.00 55.00 96 GLU A CA 1
ATOM 771 C C . GLU A 1 96 ? -3.857 13.423 -17.458 1.00 55.00 96 GLU A C 1
ATOM 773 O O . GLU A 1 96 ? -3.769 12.260 -17.865 1.00 55.00 96 GLU A O 1
ATOM 778 N N . TYR A 1 97 ? -4.675 13.775 -16.467 1.00 49.19 97 TYR A N 1
ATOM 779 C CA . TYR A 1 97 ? -5.660 12.865 -15.904 1.00 49.19 97 TYR A CA 1
ATOM 780 C C . TYR A 1 97 ? -6.688 12.554 -16.997 1.00 49.19 97 TYR A C 1
ATOM 782 O O . TYR A 1 97 ? -7.454 13.427 -17.401 1.00 49.19 97 TYR A O 1
ATOM 790 N N . LYS A 1 98 ? -6.679 11.328 -17.525 1.00 44.94 98 LYS A N 1
ATOM 791 C CA . LYS A 1 98 ? -7.769 10.854 -18.377 1.00 44.94 98 LYS A CA 1
ATOM 792 C C . LYS A 1 98 ? -8.880 10.370 -17.458 1.00 44.94 98 LYS A C 1
ATOM 794 O O . LYS A 1 98 ? -8.742 9.309 -16.857 1.00 44.94 98 LYS A O 1
ATOM 799 N N . ASP A 1 99 ? -9.941 11.164 -17.341 1.00 37.50 99 ASP A N 1
ATOM 800 C CA . ASP A 1 99 ? -11.211 10.692 -16.789 1.00 37.50 99 ASP A CA 1
ATOM 801 C C . ASP A 1 99 ? -11.632 9.412 -17.533 1.00 37.50 99 ASP A C 1
ATOM 803 O O . ASP A 1 99 ? -11.604 9.362 -18.769 1.00 37.50 99 ASP A O 1
ATOM 807 N N . HIS A 1 100 ? -11.956 8.371 -16.765 1.00 41.88 100 HIS A N 1
ATOM 808 C CA . HIS A 1 100 ? -12.553 7.128 -17.250 1.00 41.88 100 HIS A CA 1
ATOM 809 C C . HIS A 1 100 ? -14.077 7.220 -17.229 1.00 41.88 100 HIS A C 1
ATOM 811 O O . HIS A 1 100 ? -14.621 7.735 -16.227 1.00 41.88 100 HIS A O 1
#

pLDDT: mean 76.83, std 13.66, range [37.5, 93.25]

Radius of gyration: 14.51 Å; chains: 1; bounding box: 39×31×35 Å

InterPro domains:
  IPR012337 Ribonuclease H-like superfamily [SSF53098] (4-92)
  IPR036397 Ribonuclease H superfamily [G3DSA:3.30.420.10] (1-63)
  IPR036397 Ribonuclease H superfamily [G3DSA:3.30.420.10] (64-99)

Secondary structure (DSSP, 8-state):
-PPP-STTSSEEEEEE--PPPBTTTTB-EEEEEEETTT--EEEEEE-TT--HHHHHHHHIIIIIHHHTS---HHHHHHHHHHHHHHHHHHHHTT------

Sequence (100 aa):
MKEPKNPWETINMDWVTGLVPGGKENYNACMIIVDRFSKSMRCLPCHKEDTAMDTALFFWNNIISTSYHPQTDGLAERMIQTMEDILRRFCAYGMEYKDH